Protein AF-A0A9W9ZCF7-F1 (afdb_monomer_lite)

InterPro domains:
  IPR026766 Protein FAM133 [PTHR31911] (1-52)

Organism: NCBI:txid174260

Secondary structure (DSSP, 8-state):
-PPPP-------HHHHHHHHH----S--HHHHHTS----HHHHHHHHHHHHHHHHHTT--

Structure (mmCIF, N/CA/C/O backbone):
data_AF-A0A9W9ZCF7-F1
#
_entry.id   AF-A0A9W9ZCF7-F1
#
loop_
_atom_site.group_PDB
_atom_site.id
_atom_site.type_symbol
_atom_site.label_atom_id
_atom_site.label_alt_id
_atom_site.label_comp_id
_atom_site.label_asym_id
_atom_site.label_entity_id
_atom_site.label_seq_id
_atom_site.pdbx_PDB_ins_code
_atom_site.Cartn_x
_atom_site.Cartn_y
_atom_site.Cartn_z
_atom_site.occupancy
_atom_site.B_iso_or_equiv
_atom_site.auth_seq_id
_atom_site.auth_comp_id
_atom_site.auth_asym_id
_atom_site.auth_atom_id
_atom_site.pdbx_PDB_model_num
ATOM 1 N N . MET A 1 1 ? 12.061 23.264 -31.551 1.00 49.88 1 MET A N 1
ATOM 2 C CA . MET A 1 1 ? 11.473 21.911 -31.424 1.00 49.88 1 MET A CA 1
ATOM 3 C C . MET A 1 1 ? 12.289 20.949 -32.281 1.00 49.88 1 MET A C 1
ATOM 5 O O . MET A 1 1 ? 12.023 20.822 -33.468 1.00 49.88 1 MET A O 1
ATOM 9 N N . GLY A 1 2 ? 13.370 20.390 -31.727 1.00 71.50 2 GLY A N 1
ATOM 10 C CA . GLY A 1 2 ? 14.308 19.543 -32.477 1.00 71.50 2 GLY A CA 1
ATOM 11 C C . GLY A 1 2 ? 13.689 18.199 -32.869 1.00 71.50 2 GLY A C 1
ATOM 12 O O . GLY A 1 2 ? 12.874 17.654 -32.123 1.00 71.50 2 GLY A O 1
ATOM 13 N N . LYS A 1 3 ? 14.054 17.682 -34.050 1.00 72.38 3 LYS A N 1
ATOM 14 C CA . LYS A 1 3 ? 13.619 16.365 -34.540 1.00 72.38 3 LYS A CA 1
ATOM 15 C C . LYS A 1 3 ? 14.035 15.298 -33.520 1.00 72.38 3 LYS A C 1
ATOM 17 O O . LYS A 1 3 ? 15.206 15.234 -33.158 1.00 72.38 3 LYS A O 1
ATOM 22 N N . ARG A 1 4 ? 13.084 14.486 -33.042 1.00 71.69 4 ARG A N 1
ATOM 23 C CA . ARG A 1 4 ? 13.399 13.308 -32.222 1.00 71.69 4 ARG A CA 1
ATOM 24 C C . ARG A 1 4 ? 14.179 12.318 -33.085 1.00 71.69 4 ARG A C 1
ATOM 26 O O . ARG A 1 4 ? 13.820 12.106 -34.240 1.00 71.69 4 ARG A O 1
ATOM 33 N N . ASP A 1 5 ? 15.251 11.765 -32.533 1.00 72.56 5 ASP A N 1
ATOM 34 C CA . ASP A 1 5 ? 16.015 10.719 -33.202 1.00 72.56 5 ASP A CA 1
ATOM 35 C C . ASP A 1 5 ? 15.114 9.479 -33.377 1.00 72.56 5 ASP A C 1
ATOM 37 O O . ASP A 1 5 ? 14.487 9.022 -32.421 1.00 72.56 5 ASP A O 1
ATOM 41 N N . ASN A 1 6 ? 14.998 8.984 -34.614 1.00 71.25 6 ASN A N 1
ATOM 42 C CA . ASN A 1 6 ? 14.169 7.826 -34.982 1.00 71.25 6 ASN A CA 1
ATOM 43 C C . ASN A 1 6 ? 14.945 6.504 -34.896 1.00 71.25 6 ASN A C 1
ATOM 45 O O . ASN A 1 6 ? 14.419 5.446 -35.248 1.00 71.25 6 ASN A O 1
ATOM 49 N N . ARG A 1 7 ? 16.214 6.544 -34.480 1.00 74.56 7 ARG A N 1
ATOM 50 C CA . ARG A 1 7 ? 17.026 5.341 -34.313 1.00 74.56 7 ARG A CA 1
ATOM 51 C C . ARG A 1 7 ? 16.480 4.546 -33.134 1.00 74.56 7 ARG A C 1
ATOM 53 O O . ARG A 1 7 ? 16.540 4.983 -31.987 1.00 74.56 7 ARG A O 1
ATOM 60 N N . VAL A 1 8 ? 15.940 3.366 -33.427 1.00 68.25 8 VAL A N 1
ATOM 61 C CA . VAL A 1 8 ? 15.546 2.401 -32.401 1.00 68.25 8 VAL A CA 1
ATOM 62 C C . VAL A 1 8 ? 16.822 1.996 -31.669 1.00 68.25 8 VAL A C 1
ATOM 64 O O . VAL A 1 8 ? 17.684 1.330 -32.242 1.00 68.25 8 VAL A O 1
ATOM 67 N N . ALA A 1 9 ? 16.976 2.451 -30.425 1.00 74.31 9 ALA A N 1
ATOM 68 C CA . ALA A 1 9 ? 18.068 2.003 -29.576 1.00 74.31 9 ALA A CA 1
ATOM 69 C C . ALA A 1 9 ? 18.004 0.475 -29.486 1.00 74.31 9 ALA A C 1
ATOM 71 O O . ALA A 1 9 ? 16.929 -0.091 -29.279 1.00 74.31 9 ALA A O 1
ATOM 72 N N . PHE A 1 10 ? 19.137 -0.200 -29.665 1.00 80.06 10 PHE A N 1
ATOM 73 C CA . PHE A 1 10 ? 19.189 -1.642 -29.474 1.00 80.06 10 PHE A CA 1
ATOM 74 C C . PHE A 1 10 ? 18.857 -1.948 -28.009 1.00 80.06 10 PHE A C 1
ATOM 76 O O . PHE A 1 10 ? 19.639 -1.645 -27.108 1.00 80.06 10 PHE A O 1
ATOM 83 N N . VAL A 1 11 ? 17.675 -2.512 -27.764 1.00 81.62 11 VAL A N 1
ATOM 84 C CA . VAL A 1 11 ? 17.255 -2.931 -26.427 1.00 81.62 11 VAL A CA 1
ATOM 85 C C . VAL A 1 11 ? 17.555 -4.416 -26.277 1.00 81.62 11 VAL A C 1
ATOM 87 O O . VAL A 1 11 ? 17.101 -5.234 -27.073 1.00 81.62 11 VAL A O 1
ATOM 90 N N . ASN A 1 12 ? 18.299 -4.775 -25.231 1.00 85.25 12 ASN A N 1
ATOM 91 C CA . ASN A 1 12 ? 18.600 -6.168 -24.921 1.00 85.25 12 ASN A CA 1
ATOM 92 C C . ASN A 1 12 ? 17.289 -6.948 -24.645 1.00 85.25 12 ASN A C 1
ATOM 94 O O . ASN A 1 12 ? 16.586 -6.620 -23.680 1.00 85.25 12 ASN A O 1
ATOM 98 N N . PRO A 1 13 ? 16.956 -7.998 -25.423 1.00 82.25 13 PRO A N 1
ATOM 99 C CA . PRO A 1 13 ? 15.717 -8.757 -25.250 1.00 82.25 13 PRO A CA 1
ATOM 100 C C . PRO A 1 13 ? 15.619 -9.433 -23.876 1.00 82.25 13 PRO A C 1
ATOM 102 O O . PRO A 1 13 ? 14.522 -9.559 -23.336 1.00 82.25 13 PRO A O 1
ATOM 105 N N . VAL A 1 14 ? 16.751 -9.788 -23.256 1.00 82.88 14 VAL A N 1
ATOM 106 C CA . VAL A 1 14 ? 16.790 -10.356 -21.897 1.00 82.88 14 VAL A CA 1
ATOM 107 C C . VAL A 1 14 ? 16.362 -9.319 -20.858 1.00 82.88 14 VAL A C 1
ATOM 109 O O . VAL A 1 14 ? 15.619 -9.637 -19.929 1.00 82.88 14 VAL A O 1
ATOM 112 N N . ALA A 1 15 ? 16.780 -8.061 -21.027 1.00 80.94 15 ALA A N 1
ATOM 11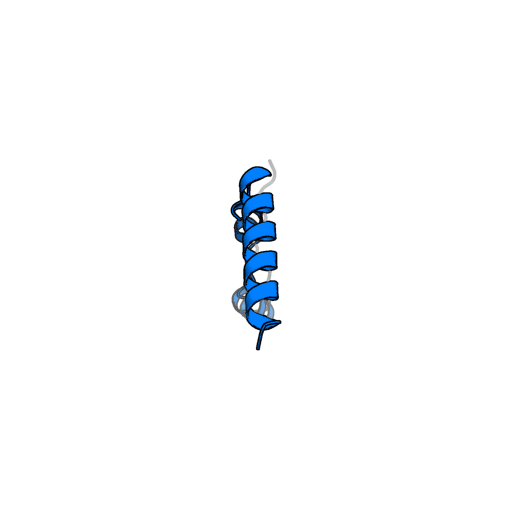3 C CA . ALA A 1 15 ? 16.356 -6.967 -20.156 1.00 80.94 15 ALA A CA 1
ATOM 114 C C . ALA A 1 15 ? 14.853 -6.676 -20.316 1.00 80.94 15 ALA A C 1
ATOM 116 O O . ALA A 1 15 ? 14.165 -6.472 -19.317 1.00 80.94 15 ALA A O 1
ATOM 117 N N . MET A 1 16 ? 14.326 -6.744 -21.547 1.00 81.75 16 MET A N 1
ATOM 118 C CA . MET A 1 16 ? 12.882 -6.616 -21.799 1.00 81.75 16 MET A CA 1
ATOM 119 C C . MET A 1 16 ? 12.067 -7.769 -21.207 1.00 81.75 16 MET A C 1
ATOM 121 O O . MET A 1 16 ? 10.971 -7.553 -20.697 1.00 81.75 16 MET A O 1
ATOM 125 N N . ALA A 1 17 ? 12.576 -9.001 -21.265 1.00 80.50 17 ALA A N 1
ATOM 126 C CA . ALA A 1 17 ? 11.909 -10.148 -20.659 1.00 80.50 17 ALA A CA 1
ATOM 127 C C . ALA A 1 17 ? 11.840 -10.006 -19.129 1.00 80.50 17 ALA A C 1
ATOM 129 O O . ALA A 1 17 ? 10.790 -10.243 -18.538 1.00 80.50 17 ALA A O 1
ATOM 130 N N . ARG A 1 18 ? 12.924 -9.538 -18.489 1.00 76.38 18 ARG A N 1
ATOM 131 C CA . ARG A 1 18 ? 12.973 -9.289 -17.036 1.00 76.38 18 ARG A CA 1
ATOM 132 C C . ARG A 1 18 ? 12.046 -8.1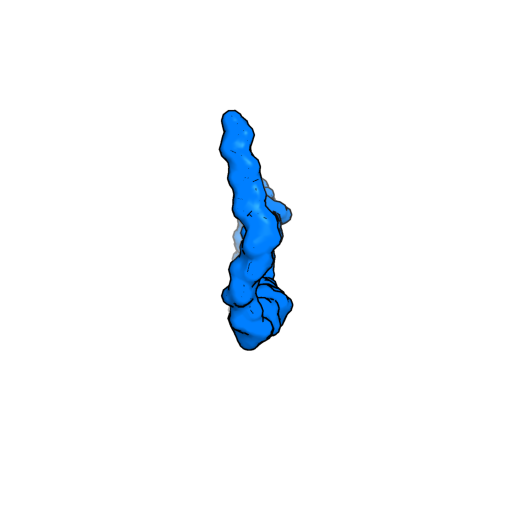61 -16.586 1.00 76.38 18 ARG A C 1
ATOM 134 O O . ARG A 1 18 ? 11.412 -8.294 -15.545 1.00 76.38 18 ARG A O 1
ATOM 141 N N . SER A 1 19 ? 11.936 -7.078 -17.357 1.00 74.69 19 SER A N 1
ATOM 142 C CA . SER A 1 19 ? 11.026 -5.977 -17.014 1.00 74.69 19 SER A CA 1
ATOM 143 C C . SER A 1 19 ? 9.554 -6.374 -17.136 1.00 74.69 19 SER A C 1
ATOM 145 O O . SER A 1 19 ? 8.743 -5.945 -16.323 1.00 74.69 19 SER A O 1
ATOM 147 N N . ARG A 1 20 ? 9.214 -7.235 -18.105 1.00 73.38 20 ARG A N 1
ATOM 148 C CA . ARG A 1 20 ? 7.864 -7.803 -18.259 1.00 73.38 20 ARG A CA 1
ATOM 149 C C . ARG A 1 20 ? 7.540 -8.876 -17.216 1.00 73.38 20 ARG A C 1
ATOM 151 O O . ARG A 1 20 ? 6.376 -9.040 -16.874 1.00 73.38 20 ARG A O 1
ATOM 158 N N . ALA A 1 21 ? 8.544 -9.603 -16.726 1.00 65.44 21 ALA A N 1
ATOM 159 C CA . ALA A 1 21 ? 8.357 -10.716 -15.793 1.00 65.44 21 ALA A CA 1
ATOM 160 C C . ALA A 1 21 ? 8.096 -10.283 -14.339 1.00 65.44 21 ALA A C 1
ATOM 162 O O . ALA A 1 21 ? 7.595 -11.081 -13.549 1.00 65.44 21 ALA A O 1
ATOM 163 N N . SER A 1 22 ? 8.413 -9.040 -13.965 1.00 62.09 22 SER A N 1
ATOM 164 C CA . SER A 1 22 ? 8.159 -8.548 -12.609 1.00 62.09 22 SER A CA 1
ATOM 165 C C . SER A 1 22 ? 6.705 -8.101 -12.465 1.00 62.09 22 SER A C 1
ATOM 167 O O . SER A 1 22 ? 6.372 -6.925 -12.600 1.00 62.09 22 SER A O 1
ATOM 169 N N . THR A 1 23 ? 5.818 -9.054 -12.186 1.00 67.12 23 THR A N 1
ATOM 170 C CA . THR A 1 23 ? 4.530 -8.710 -11.575 1.00 67.12 23 THR A CA 1
ATOM 171 C C . THR A 1 23 ? 4.833 -8.340 -10.131 1.00 67.12 23 THR A C 1
ATOM 173 O O . THR A 1 23 ? 5.385 -9.160 -9.401 1.00 67.12 23 THR A O 1
ATOM 176 N N . THR A 1 24 ? 4.547 -7.101 -9.724 1.00 65.69 24 THR A N 1
ATOM 177 C CA . THR A 1 24 ? 4.795 -6.631 -8.355 1.00 65.69 24 THR A CA 1
ATOM 178 C C . THR A 1 24 ? 4.051 -7.537 -7.373 1.00 65.69 24 THR A C 1
ATOM 180 O O . THR A 1 24 ? 2.838 -7.436 -7.218 1.00 65.69 24 THR A O 1
ATOM 183 N N . SER A 1 25 ? 4.768 -8.471 -6.747 1.00 69.12 25 SER A N 1
ATOM 184 C CA . SER A 1 25 ? 4.209 -9.437 -5.807 1.00 69.12 25 SER A CA 1
ATOM 185 C C . SER A 1 25 ? 4.008 -8.756 -4.454 1.00 69.12 25 SER A C 1
ATOM 187 O O . SER A 1 25 ? 4.847 -8.848 -3.558 1.00 69.12 25 SER A O 1
ATOM 189 N N . GLY A 1 26 ? 2.925 -7.996 -4.330 1.00 78.38 26 GLY A N 1
ATOM 190 C CA . GLY A 1 26 ? 2.558 -7.312 -3.099 1.00 78.38 26 GLY A CA 1
ATOM 191 C C . GLY A 1 26 ? 1.355 -6.392 -3.294 1.00 78.38 26 GLY A C 1
ATOM 192 O O . GLY A 1 26 ? 1.059 -6.010 -4.427 1.00 78.38 26 GLY A O 1
ATOM 193 N N . PRO A 1 27 ? 0.652 -6.032 -2.205 1.00 82.38 27 PRO A N 1
ATOM 194 C CA . PRO A 1 27 ? -0.402 -5.030 -2.265 1.00 82.38 27 PRO A CA 1
ATOM 195 C C . PRO A 1 27 ? 0.166 -3.745 -2.863 1.00 82.38 27 PRO A C 1
ATOM 197 O O . PRO A 1 27 ? 1.226 -3.255 -2.462 1.00 82.38 27 PRO A O 1
ATOM 200 N N . THR A 1 28 ? -0.529 -3.218 -3.858 1.00 83.25 28 THR A N 1
ATOM 201 C CA . THR A 1 28 ? -0.136 -1.989 -4.529 1.00 83.25 28 THR A CA 1
ATOM 202 C C . THR A 1 28 ? -0.213 -0.824 -3.551 1.00 83.25 28 THR A C 1
ATOM 204 O O . THR A 1 28 ? -0.944 -0.854 -2.560 1.00 83.25 28 THR A O 1
ATOM 207 N N . ILE A 1 29 ? 0.497 0.264 -3.846 1.00 82.56 29 ILE A N 1
ATOM 208 C CA . ILE A 1 29 ? 0.396 1.487 -3.039 1.00 82.56 29 ILE A CA 1
ATOM 209 C C . ILE A 1 29 ? -1.057 1.986 -2.916 1.00 82.56 29 ILE A C 1
ATOM 211 O O . ILE A 1 29 ? -1.447 2.504 -1.872 1.00 82.56 29 ILE A O 1
ATOM 215 N N . ARG A 1 30 ? -1.891 1.758 -3.941 1.00 84.19 30 ARG A N 1
ATOM 216 C CA . ARG A 1 30 ? -3.326 2.077 -3.912 1.00 84.19 30 ARG A CA 1
ATOM 217 C C . ARG A 1 30 ? -4.072 1.238 -2.877 1.00 84.19 30 ARG A C 1
ATOM 219 O O . ARG A 1 30 ? -4.907 1.775 -2.158 1.00 84.19 30 ARG A O 1
ATOM 226 N N . ASP A 1 31 ? -3.711 -0.033 -2.731 1.00 85.06 31 ASP A N 1
ATOM 227 C CA . ASP A 1 31 ? -4.319 -0.940 -1.751 1.00 85.06 31 ASP A CA 1
ATOM 228 C C . ASP A 1 31 ? -4.005 -0.531 -0.306 1.00 85.06 31 ASP A C 1
ATOM 230 O O . ASP A 1 31 ? -4.797 -0.793 0.594 1.00 85.06 31 ASP A O 1
ATOM 234 N N . TYR A 1 32 ? -2.873 0.139 -0.058 1.00 83.25 32 TYR A N 1
ATOM 235 C CA . TYR A 1 32 ? -2.573 0.731 1.251 1.00 83.25 32 TYR A CA 1
ATOM 236 C C . TYR A 1 32 ? -3.409 1.979 1.538 1.00 83.25 32 TYR A C 1
ATOM 238 O O . TYR A 1 32 ? -3.851 2.174 2.672 1.00 83.25 32 TYR A O 1
ATOM 246 N N . LEU A 1 33 ? -3.607 2.826 0.527 1.00 86.19 33 LEU A N 1
ATOM 247 C CA . LEU A 1 33 ? -4.363 4.071 0.660 1.00 86.19 33 LEU A CA 1
ATOM 248 C C . LEU A 1 33 ? -5.867 3.818 0.817 1.00 86.19 33 LEU A C 1
ATOM 250 O O . LEU A 1 33 ? -6.517 4.527 1.577 1.00 86.19 33 LEU A O 1
ATOM 254 N N . ASN A 1 34 ? -6.388 2.770 0.179 1.00 88.38 34 ASN A N 1
ATOM 255 C CA . ASN A 1 34 ? -7.809 2.415 0.198 1.00 88.38 34 ASN A CA 1
ATOM 256 C C . ASN A 1 34 ? -8.244 1.603 1.431 1.00 88.38 34 ASN A C 1
ATOM 258 O O . ASN A 1 34 ? -9.394 1.176 1.499 1.00 88.38 34 ASN A O 1
ATOM 262 N N . ARG A 1 35 ? -7.361 1.353 2.407 1.00 84.56 35 ARG A N 1
ATOM 263 C CA . ARG A 1 35 ? -7.755 0.626 3.623 1.00 84.56 35 ARG A CA 1
ATOM 264 C C . ARG A 1 35 ? -8.75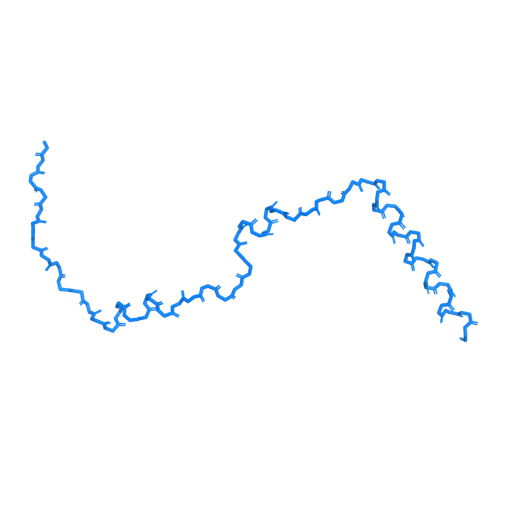6 1.443 4.422 1.00 84.56 35 ARG A C 1
ATOM 266 O O . ARG A 1 35 ? -8.492 2.600 4.745 1.00 84.56 35 ARG A O 1
ATOM 273 N N . ASN A 1 36 ? -9.847 0.792 4.807 1.00 84.56 36 ASN A N 1
ATOM 274 C CA . ASN A 1 36 ? -10.856 1.312 5.716 1.00 84.56 36 ASN A CA 1
ATOM 275 C C . ASN A 1 36 ? -10.128 1.798 6.978 1.00 84.56 36 ASN A C 1
ATOM 277 O O . ASN A 1 36 ? -9.523 1.001 7.700 1.00 84.56 36 ASN A O 1
ATOM 281 N N . ARG A 1 37 ? -10.115 3.111 7.210 1.00 82.44 37 ARG A N 1
ATOM 282 C CA . ARG A 1 37 ? -9.576 3.693 8.439 1.00 82.44 37 ARG A CA 1
ATOM 283 C C . ARG A 1 37 ? -10.707 3.642 9.462 1.00 82.44 37 ARG A C 1
ATOM 285 O O . ARG A 1 37 ? -11.680 4.365 9.260 1.00 82.44 37 ARG A O 1
ATOM 292 N N . PRO A 1 38 ? -10.628 2.787 10.495 1.00 86.06 38 PRO A N 1
ATOM 293 C CA . PRO A 1 38 ? -11.687 2.738 11.487 1.00 86.06 38 PRO A CA 1
ATOM 294 C C . PRO A 1 38 ? -11.754 4.070 12.232 1.00 86.06 38 PRO A C 1
ATOM 296 O O . PRO A 1 38 ? -10.728 4.724 12.460 1.00 86.06 38 PRO A O 1
ATOM 299 N N . THR A 1 39 ? -12.961 4.469 12.606 1.00 89.56 39 THR A N 1
ATOM 300 C CA . THR A 1 39 ? -13.169 5.662 13.433 1.00 89.56 39 THR A CA 1
ATOM 301 C C . THR A 1 39 ? -12.798 5.374 14.892 1.00 89.56 39 THR A C 1
ATOM 303 O O . THR A 1 39 ? -12.653 4.219 15.300 1.00 89.56 39 THR A O 1
ATOM 306 N N . LEU A 1 40 ? -12.622 6.416 15.714 1.00 88.56 40 LEU A N 1
ATOM 307 C CA . LEU A 1 40 ? -12.261 6.237 17.129 1.00 88.56 40 LEU A CA 1
ATOM 308 C C . LEU A 1 40 ? -13.279 5.389 17.904 1.00 88.56 40 LEU A C 1
ATOM 310 O O . LEU A 1 40 ? -12.894 4.701 18.849 1.00 88.56 40 LEU A O 1
ATOM 314 N N . ASP A 1 41 ? -14.550 5.422 17.517 1.00 87.62 41 ASP A N 1
ATOM 315 C CA . ASP A 1 41 ? -15.606 4.688 18.210 1.00 87.62 41 ASP A CA 1
ATOM 316 C C . ASP A 1 41 ? -15.588 3.198 17.853 1.00 87.62 41 ASP A C 1
ATOM 318 O O . ASP A 1 41 ? -15.588 2.355 18.751 1.00 87.62 41 ASP A O 1
ATOM 322 N N . GLU A 1 42 ? -15.383 2.864 16.578 1.00 86.56 42 GLU A N 1
ATOM 323 C CA . GLU A 1 42 ? -15.180 1.478 16.133 1.00 86.56 42 GLU A CA 1
ATOM 324 C C . GLU A 1 42 ? -13.939 0.845 16.787 1.00 86.56 42 GLU A C 1
ATOM 326 O O . GLU A 1 42 ? -13.952 -0.324 17.178 1.00 86.56 42 GLU A O 1
ATOM 331 N N . VAL A 1 43 ? -12.860 1.617 16.981 1.00 89.00 43 VAL A N 1
ATOM 332 C CA . VAL A 1 43 ? -11.651 1.134 17.671 1.00 89.00 43 VAL A CA 1
ATOM 333 C C . VAL A 1 43 ? -11.948 0.772 19.128 1.00 89.00 43 VAL A C 1
ATOM 335 O O . VAL A 1 43 ? -11.503 -0.280 19.596 1.00 89.00 43 VAL A O 1
ATOM 338 N N . LYS A 1 44 ? -12.714 1.598 19.851 1.00 90.56 44 LYS A N 1
ATOM 339 C CA . LYS A 1 44 ? -13.097 1.310 21.245 1.00 90.56 44 LYS A CA 1
ATOM 340 C C . LYS A 1 44 ? -13.922 0.029 21.333 1.00 90.56 44 LYS A C 1
ATOM 342 O O . LYS A 1 44 ? -13.647 -0.820 22.182 1.00 90.56 44 LYS A O 1
ATOM 347 N N . GLU A 1 45 ? -14.879 -0.151 20.426 1.00 90.62 45 GLU A N 1
ATOM 348 C CA . GLU A 1 45 ? -15.687 -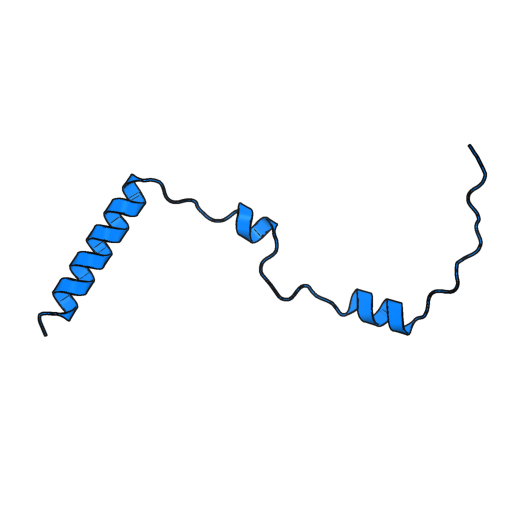1.370 20.353 1.00 90.62 45 GLU A CA 1
ATOM 349 C C . GLU A 1 45 ? -14.835 -2.607 20.056 1.00 90.62 45 GLU A C 1
ATOM 351 O O . GLU A 1 45 ? -14.988 -3.644 20.706 1.00 90.62 45 GLU A O 1
ATOM 356 N N . MET A 1 46 ? -13.867 -2.499 19.141 1.00 88.06 46 MET A N 1
ATOM 357 C CA . MET A 1 46 ? -12.918 -3.578 18.862 1.00 88.06 46 MET A CA 1
ATOM 358 C C . MET A 1 46 ? -12.072 -3.943 20.088 1.00 88.06 46 MET A C 1
ATOM 360 O O . MET A 1 46 ? -11.820 -5.131 20.320 1.00 88.06 46 MET A O 1
ATOM 364 N N . MET A 1 47 ? -11.643 -2.958 20.884 1.00 88.88 47 MET A N 1
ATOM 365 C CA . MET A 1 47 ? -10.903 -3.205 22.126 1.00 88.88 47 MET A CA 1
ATOM 366 C C . MET A 1 47 ? -11.771 -3.901 23.177 1.00 88.88 47 MET A C 1
ATOM 368 O O . MET A 1 47 ? -11.309 -4.868 23.787 1.00 88.88 47 MET A O 1
ATOM 372 N N . ASN A 1 48 ? -13.030 -3.483 23.334 1.00 88.62 48 ASN A N 1
ATOM 373 C CA . ASN A 1 48 ? -13.985 -4.129 24.237 1.00 88.62 48 ASN A CA 1
ATOM 374 C C . ASN A 1 48 ? -14.255 -5.577 23.808 1.00 88.62 48 ASN A C 1
ATOM 376 O O . ASN A 1 48 ? -14.016 -6.500 24.582 1.00 88.62 48 ASN A O 1
ATOM 380 N N . LYS A 1 49 ? -14.564 -5.808 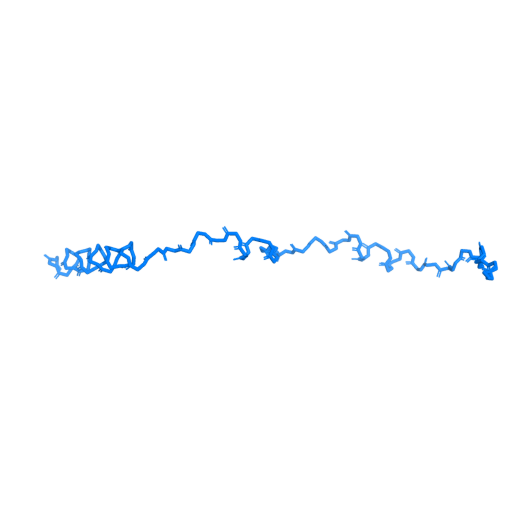22.527 1.00 90.75 49 LYS A N 1
ATOM 381 C CA . LYS A 1 49 ? -14.780 -7.152 21.964 1.00 90.75 49 LYS A CA 1
ATOM 382 C C . LYS A 1 49 ? -13.545 -8.052 22.064 1.00 90.75 49 LYS A C 1
ATOM 384 O O . LYS A 1 49 ? -13.656 -9.276 22.139 1.00 90.75 49 LYS A O 1
ATOM 389 N N . ARG A 1 50 ? -12.337 -7.483 22.017 1.00 87.94 50 ARG A N 1
ATOM 390 C CA . ARG A 1 50 ? -11.092 -8.233 22.249 1.00 87.94 50 ARG A CA 1
ATOM 391 C C . ARG A 1 50 ? -10.910 -8.573 23.728 1.00 87.94 50 ARG A C 1
ATOM 393 O O . ARG A 1 50 ? -10.479 -9.681 24.028 1.00 87.94 50 ARG A O 1
ATOM 400 N N . LYS A 1 51 ? -11.240 -7.649 24.632 1.00 88.69 51 LYS A N 1
ATOM 401 C CA . LYS A 1 51 ? -11.177 -7.851 26.085 1.00 88.69 51 LYS A CA 1
ATOM 402 C C . LYS A 1 51 ? -12.189 -8.890 26.561 1.00 88.69 51 LYS A C 1
ATOM 404 O O . LYS A 1 51 ? -11.842 -9.693 27.417 1.00 88.69 51 LYS A O 1
ATOM 409 N N . ASP A 1 52 ? -13.389 -8.899 25.992 1.00 86.81 52 ASP A N 1
ATOM 410 C CA . ASP A 1 52 ? -14.441 -9.868 26.318 1.00 86.81 52 ASP A CA 1
ATOM 411 C C . ASP A 1 52 ? -14.039 -11.269 25.871 1.00 86.81 52 ASP A C 1
ATOM 413 O O . ASP A 1 52 ? -13.930 -12.162 26.702 1.00 86.81 52 ASP A O 1
ATOM 417 N N . ARG A 1 53 ? -13.608 -11.421 24.611 1.00 78.19 53 ARG A N 1
ATOM 418 C CA . ARG A 1 53 ? -13.061 -12.698 24.121 1.00 78.19 53 ARG A CA 1
ATOM 419 C C . ARG A 1 53 ? -11.890 -13.212 24.953 1.00 78.19 53 ARG A C 1
ATOM 421 O O . ARG A 1 53 ? -11.751 -14.412 25.130 1.00 78.19 53 ARG A O 1
ATOM 428 N N . LEU A 1 54 ? -11.037 -12.316 25.446 1.00 79.38 54 LEU A N 1
ATOM 429 C CA . LEU A 1 54 ? -9.900 -12.675 26.294 1.00 79.38 54 LEU A CA 1
ATOM 430 C C . LEU A 1 54 ? -10.303 -13.034 27.736 1.00 79.38 54 LEU A C 1
ATOM 432 O O . LEU A 1 54 ? -9.524 -13.683 28.433 1.00 79.38 54 LEU A O 1
ATOM 436 N N . ARG A 1 55 ? -11.462 -12.563 28.209 1.00 73.88 55 ARG A N 1
ATOM 437 C CA . ARG A 1 55 ? -12.053 -12.983 29.485 1.00 73.88 55 ARG A CA 1
ATOM 438 C C . ARG A 1 55 ? -12.681 -14.363 29.340 1.00 73.88 55 ARG A C 1
ATOM 440 O O . ARG A 1 55 ? -12.369 -15.230 30.143 1.00 73.88 55 ARG A O 1
ATOM 447 N N . ASP A 1 56 ? -13.438 -14.586 28.271 1.00 72.75 56 ASP A N 1
ATOM 448 C CA . ASP A 1 56 ? -14.097 -15.868 28.004 1.00 72.75 56 ASP A CA 1
ATOM 449 C C . ASP A 1 56 ? -13.085 -17.011 27.826 1.00 72.75 56 ASP A C 1
ATOM 451 O O . ASP A 1 56 ? -13.289 -18.106 28.339 1.00 72.75 56 ASP A O 1
ATOM 455 N N . THR A 1 57 ? -11.942 -16.755 27.177 1.00 66.75 57 THR A N 1
ATOM 456 C CA . THR A 1 57 ? -10.864 -17.753 27.032 1.00 66.75 57 THR A CA 1
ATOM 457 C C . THR A 1 57 ? -10.016 -17.955 28.286 1.00 66.75 57 THR A C 1
ATOM 459 O O . THR A 1 57 ? -9.274 -18.929 28.351 1.00 66.75 57 THR A O 1
ATOM 462 N N . ARG A 1 58 ? -10.091 -17.048 29.268 1.00 59.72 58 ARG A N 1
ATOM 463 C CA . ARG A 1 58 ? -9.404 -17.173 30.565 1.00 59.72 58 ARG A CA 1
ATOM 464 C C . ARG A 1 58 ? -10.259 -17.825 31.651 1.00 59.72 58 ARG A C 1
ATOM 466 O O . ARG A 1 58 ? -9.729 -18.116 32.717 1.00 59.72 58 ARG A O 1
ATOM 473 N N . CYS A 1 59 ? -11.552 -18.015 31.402 1.00 50.28 59 CYS A N 1
ATOM 474 C CA . CYS A 1 59 ? -12.487 -18.684 32.307 1.00 50.28 59 CYS A CA 1
ATOM 475 C C . CYS A 1 59 ? -12.642 -20.191 32.017 1.00 50.28 59 CYS A C 1
ATOM 477 O O . CYS A 1 59 ? -13.595 -20.795 32.506 1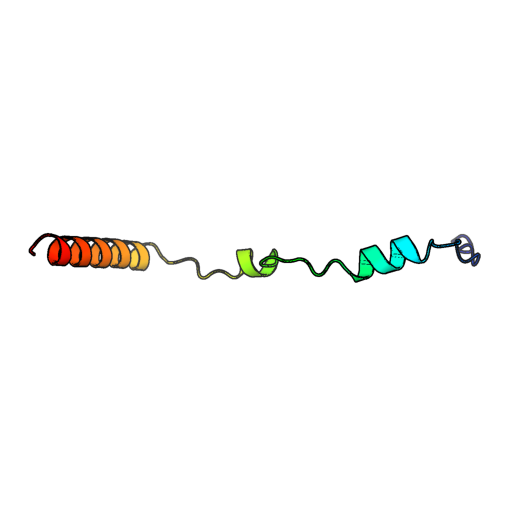.00 50.28 59 CYS A O 1
ATOM 479 N N . ILE A 1 60 ? -11.719 -20.783 31.249 1.00 49.84 60 ILE A N 1
ATOM 480 C CA . ILE A 1 60 ? -11.580 -22.232 31.034 1.00 49.84 60 ILE A CA 1
ATOM 481 C C . ILE A 1 60 ? -10.335 -22.713 31.774 1.00 49.84 60 ILE A C 1
ATOM 483 O O . ILE A 1 60 ? -9.294 -22.027 31.643 1.00 49.84 60 ILE A O 1
#

Sequence (60 aa):
MGKRDNRVAFVNPVAMARSRASTTSGPTIRDYLNRNRPTLDEVKEMMNKRKDRLRDTRCI

pLDDT: mean 78.33, std 10.22, range [49.84, 90.75]

Radius of gyration: 26.57 Å; chains: 1; bounding box: 35×44×67 Å

Foldseek 3Di:
DDDDDPDDPDDDVVVVVVVVPDPPPDQDPVNVVPDDDDDPVVVVVVVVVVVVVVVVVVVD